Protein AF-K2RQG9-F1 (afdb_monomer)

Radius of gyration: 28.76 Å; Cα contacts (8 Å, |Δi|>4): 65; chains: 1; bounding box: 47×92×71 Å

Sequence (141 aa):
MPRSVNRKDTSKGQHRPTADSDSWKQQVLFIKFNHGYKHMWDRGRFGEVKINKSALFDPWSQTGRPNTPFDQSFYLILNVAVGGTNGFFEDGVANKPWVDASYNAPKEFFDARELWLPTWANGTARGMTVRSVKMWKQGRC

InterPro domains:
  IPR013320 Concanavalin A-like lectin/glucanase domain superfamily [SSF49899] (53-136)

Structure (mmCIF, N/CA/C/O backbone):
data_AF-K2RQG9-F1
#
_entry.id   AF-K2RQG9-F1
#
loop_
_atom_site.group_PDB
_atom_site.id
_atom_site.type_symbol
_atom_site.label_atom_id
_atom_site.label_alt_id
_atom_site.label_comp_id
_atom_site.label_asym_id
_atom_site.label_entity_id
_atom_site.label_seq_id
_atom_site.pdbx_PDB_ins_code
_atom_site.Cartn_x
_atom_site.Cartn_y
_atom_site.Cartn_z
_atom_site.occupancy
_atom_site.B_iso_or_equiv
_atom_site.auth_seq_id
_atom_site.auth_comp_id
_atom_site.auth_asym_id
_atom_site.auth_atom_id
_atom_site.pdbx_PDB_model_num
ATOM 1 N N . MET A 1 1 ? -28.210 68.769 -50.072 1.00 32.25 1 MET A N 1
ATOM 2 C CA . MET A 1 1 ? -28.966 68.201 -48.927 1.00 32.25 1 MET A CA 1
ATOM 3 C C . MET A 1 1 ? -30.100 67.339 -49.466 1.00 32.25 1 MET A C 1
ATOM 5 O O . MET A 1 1 ? -30.540 67.654 -50.565 1.00 32.25 1 MET A O 1
ATOM 9 N N . PRO A 1 2 ? -30.651 66.371 -48.707 1.00 40.84 2 PRO A N 1
ATOM 10 C CA . PRO A 1 2 ? -30.115 65.693 -47.514 1.00 40.84 2 PRO A CA 1
ATOM 11 C C . PRO A 1 2 ? -29.383 64.397 -47.983 1.00 40.84 2 PRO A C 1
ATOM 13 O O . PRO A 1 2 ? -28.838 64.445 -49.079 1.00 40.84 2 PRO A O 1
ATOM 16 N N . ARG A 1 3 ? -29.240 63.255 -47.282 1.00 30.92 3 ARG A N 1
ATOM 17 C CA . ARG A 1 3 ? -29.430 62.864 -45.864 1.00 30.92 3 ARG A CA 1
ATOM 18 C C . ARG A 1 3 ? -28.336 61.833 -45.474 1.00 30.92 3 ARG A C 1
ATOM 20 O O . ARG A 1 3 ? -27.607 61.343 -46.324 1.00 30.92 3 ARG A O 1
ATOM 27 N N . SER A 1 4 ? -28.234 61.528 -44.183 1.00 33.62 4 SER A N 1
ATOM 28 C CA . SER A 1 4 ? -27.322 60.556 -43.551 1.00 33.62 4 SER A CA 1
ATOM 29 C C . SER A 1 4 ? -27.604 59.077 -43.875 1.00 33.62 4 SER A C 1
ATOM 31 O O . SER A 1 4 ? -28.759 58.661 -43.815 1.00 33.62 4 SER A O 1
ATOM 33 N N . VAL A 1 5 ? -26.539 58.275 -44.028 1.00 38.50 5 VAL A N 1
ATOM 34 C CA . VAL A 1 5 ? -26.461 56.909 -43.469 1.00 38.50 5 VAL A CA 1
ATOM 35 C C . VAL A 1 5 ? -25.076 56.719 -42.850 1.00 38.50 5 VAL A C 1
ATOM 37 O O . VAL A 1 5 ? -24.094 56.547 -43.567 1.00 38.50 5 VAL A O 1
ATOM 40 N N . ASN A 1 6 ? -24.981 56.736 -41.518 1.00 31.81 6 ASN A N 1
ATOM 41 C CA . ASN A 1 6 ? -23.792 56.243 -40.824 1.00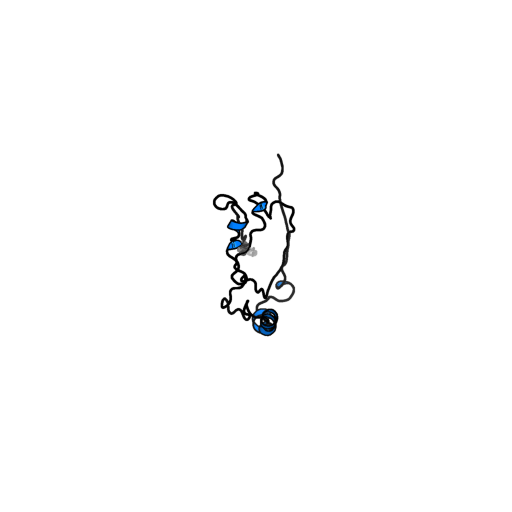 31.81 6 ASN A CA 1
ATOM 42 C C . ASN A 1 6 ? -24.121 55.818 -39.383 1.00 31.81 6 ASN A C 1
ATOM 44 O O . ASN A 1 6 ? -24.333 56.665 -38.519 1.00 31.81 6 ASN A O 1
ATOM 48 N N . ARG A 1 7 ? -24.163 54.503 -39.144 1.00 34.38 7 ARG A N 1
ATOM 49 C CA . ARG A 1 7 ? -23.877 53.828 -37.864 1.00 34.38 7 ARG A CA 1
ATOM 50 C C . ARG A 1 7 ? -23.806 52.325 -38.130 1.00 34.38 7 ARG A C 1
ATOM 52 O O . ARG A 1 7 ? -24.826 51.678 -38.341 1.00 34.38 7 ARG A O 1
ATOM 59 N N . LYS A 1 8 ? -22.591 51.775 -38.118 1.00 40.59 8 LYS A N 1
ATOM 60 C CA . LYS A 1 8 ? -22.407 50.368 -37.757 1.00 40.59 8 LYS A CA 1
ATOM 61 C C . LYS A 1 8 ? -22.647 50.294 -36.256 1.00 40.59 8 LYS A C 1
ATOM 63 O O . LYS A 1 8 ? -21.978 51.028 -35.533 1.00 40.59 8 LYS A O 1
ATOM 68 N N . ASP A 1 9 ? -23.548 49.432 -35.807 1.00 35.31 9 ASP A N 1
ATOM 69 C CA . ASP A 1 9 ? -23.530 49.011 -34.413 1.00 35.31 9 ASP A CA 1
ATOM 70 C C . ASP A 1 9 ? -23.755 47.507 -34.285 1.00 35.31 9 ASP A C 1
ATOM 72 O O . ASP A 1 9 ? -24.426 46.860 -35.091 1.00 35.31 9 ASP A O 1
ATOM 76 N N . THR A 1 10 ? -23.061 46.954 -33.310 1.00 44.59 10 THR A N 1
ATOM 77 C CA . THR A 1 10 ? -22.581 45.581 -33.264 1.00 44.59 10 THR A CA 1
ATOM 78 C C . THR A 1 10 ? -23.481 44.757 -32.355 1.00 44.59 10 THR A C 1
ATOM 80 O O . THR A 1 10 ? -23.505 44.983 -31.151 1.00 44.59 10 THR A O 1
ATOM 83 N N . SER A 1 11 ? -24.167 43.742 -32.883 1.00 36.56 11 SER A N 1
ATOM 84 C CA . SER A 1 11 ? -24.787 42.708 -32.042 1.00 36.56 11 SER A CA 1
ATOM 85 C C . SER A 1 11 ? -24.791 41.339 -32.731 1.00 36.56 11 SER A C 1
ATOM 87 O O . SER A 1 11 ? -25.781 40.875 -33.289 1.00 36.56 11 SER A O 1
ATOM 89 N N . LYS A 1 12 ? -23.644 40.650 -32.677 1.00 38.69 12 LYS A N 1
ATOM 90 C CA . LYS A 1 12 ? -23.554 39.220 -33.004 1.00 38.69 12 LYS A CA 1
ATOM 91 C C . LYS A 1 12 ? -23.215 38.409 -31.761 1.00 38.69 12 LYS A C 1
ATOM 93 O O . LYS A 1 12 ? -22.163 38.613 -31.174 1.00 38.69 12 LYS A O 1
ATOM 98 N N . GLY A 1 13 ? -24.074 37.432 -31.473 1.00 32.69 13 GLY A N 1
ATOM 99 C CA . GLY A 1 13 ? -23.721 36.202 -30.767 1.00 32.69 13 GLY A CA 1
ATOM 100 C C . GLY A 1 13 ? -23.392 36.339 -29.282 1.00 32.69 13 GLY A C 1
ATOM 101 O O . GLY A 1 13 ? -22.256 36.609 -28.906 1.00 32.69 13 GLY A O 1
ATOM 102 N N . GLN A 1 14 ? -24.350 35.965 -28.431 1.00 37.06 14 GLN A N 1
ATOM 103 C CA . GLN A 1 14 ? -24.015 35.412 -27.119 1.00 37.06 14 GLN A CA 1
ATOM 104 C C . GLN A 1 14 ? -23.206 34.122 -27.319 1.00 37.06 14 GLN A C 1
ATOM 106 O O . GLN A 1 14 ? -23.785 33.042 -27.441 1.00 37.06 14 GLN A O 1
ATOM 111 N N . HIS A 1 15 ? -21.875 34.207 -27.315 1.00 33.56 15 HIS A N 1
ATOM 112 C CA . HIS A 1 15 ? -21.066 33.021 -27.068 1.00 33.56 15 HIS A CA 1
ATOM 113 C C . HIS A 1 15 ? -21.037 32.789 -25.559 1.00 33.56 15 HIS A C 1
ATOM 115 O O . HIS A 1 15 ? -20.192 33.303 -24.830 1.00 33.56 15 HIS A O 1
ATOM 121 N N . ARG A 1 16 ? -22.028 32.034 -25.082 1.00 35.88 16 ARG A N 1
ATOM 122 C CA . ARG A 1 16 ? -21.990 31.430 -23.751 1.00 35.88 16 ARG A CA 1
ATOM 123 C C . ARG A 1 16 ? -20.719 30.562 -23.721 1.00 35.88 16 ARG A C 1
ATOM 125 O O . ARG A 1 16 ? -20.611 29.708 -24.608 1.00 35.88 16 ARG A O 1
ATOM 132 N N . PRO A 1 17 ? -19.759 30.767 -22.800 1.00 39.16 17 PRO A N 1
ATOM 133 C CA . PRO A 1 17 ? -18.704 29.784 -22.617 1.00 39.16 17 PRO A CA 1
ATOM 134 C C . PRO A 1 17 ? -19.389 28.479 -22.218 1.00 39.16 17 PRO A C 1
ATOM 136 O O . PRO A 1 17 ? -20.216 28.451 -21.299 1.00 39.16 17 PRO A O 1
ATOM 139 N N . THR A 1 18 ? -19.128 27.425 -22.983 1.00 43.53 18 THR A N 1
ATOM 140 C CA . THR A 1 18 ? -19.568 26.080 -22.633 1.00 43.53 18 THR A CA 1
ATOM 141 C C . THR A 1 18 ? -18.964 25.714 -21.288 1.00 43.53 18 THR A C 1
ATOM 143 O O . THR A 1 18 ? -17.826 26.071 -20.996 1.00 43.53 18 THR A O 1
ATOM 146 N N . ALA A 1 19 ? -19.740 25.032 -20.447 1.00 43.50 19 ALA A N 1
ATOM 147 C CA . ALA A 1 19 ? -19.185 24.426 -19.250 1.00 43.50 19 ALA A CA 1
ATOM 148 C C . ALA A 1 19 ? -18.257 23.294 -19.704 1.00 43.50 19 ALA A C 1
ATOM 150 O O . ALA A 1 19 ? -18.733 22.208 -20.043 1.00 43.50 19 ALA A O 1
ATOM 151 N N . ASP A 1 20 ? -16.959 23.585 -19.771 1.00 46.44 20 ASP A N 1
ATOM 152 C CA . ASP A 1 20 ? -15.950 22.582 -20.075 1.00 46.44 20 ASP A CA 1
ATOM 153 C C . ASP A 1 20 ? -16.015 21.468 -19.024 1.00 46.44 20 ASP A C 1
ATOM 155 O O . ASP A 1 20 ? -16.348 21.676 -17.853 1.00 46.44 20 ASP A O 1
ATOM 159 N N . SER A 1 21 ? -15.823 20.243 -19.500 1.00 48.62 21 SER A N 1
ATOM 160 C CA . SER A 1 21 ? -16.366 19.029 -18.897 1.00 48.62 21 SER A CA 1
ATOM 161 C C . SER A 1 21 ? -15.536 18.490 -17.729 1.00 48.62 21 SER A C 1
ATOM 163 O O . SER A 1 21 ? -15.082 17.342 -17.747 1.00 48.62 21 SER A O 1
ATOM 165 N N . ASP A 1 22 ? -15.437 19.275 -16.654 1.00 45.28 22 ASP A N 1
ATOM 166 C CA . ASP A 1 22 ? -14.865 18.866 -15.365 1.00 45.28 22 ASP A CA 1
ATOM 167 C C . ASP A 1 22 ? -15.791 17.884 -14.624 1.00 45.28 22 ASP A C 1
ATOM 169 O O . ASP A 1 22 ? -16.348 18.133 -13.550 1.00 45.28 22 A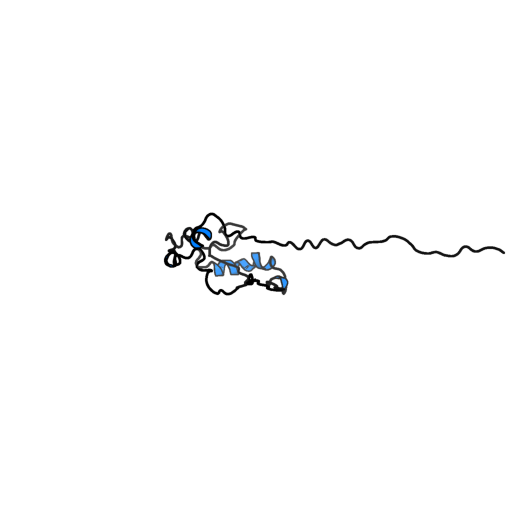SP A O 1
ATOM 173 N N . SER A 1 23 ? -15.925 16.693 -15.210 1.00 55.53 23 SER A N 1
ATOM 174 C CA . SER A 1 23 ? -16.455 15.500 -14.558 1.00 55.53 23 SER A CA 1
ATOM 175 C C . SER A 1 23 ? -15.461 15.019 -13.499 1.00 55.53 23 SER A C 1
ATOM 177 O O . SER A 1 23 ? -14.710 14.062 -13.682 1.00 55.53 23 SER A O 1
ATOM 179 N N . TRP A 1 24 ? -15.449 15.707 -12.359 1.00 59.25 24 TRP A N 1
ATOM 180 C CA . TRP A 1 24 ? -14.756 15.266 -11.157 1.00 59.25 24 TRP A CA 1
ATOM 181 C C . TRP A 1 24 ? -15.281 13.871 -10.775 1.00 59.25 24 TRP A C 1
ATOM 183 O O . TRP A 1 24 ? -16.376 13.709 -10.238 1.00 59.25 24 TRP A O 1
ATOM 193 N N . LYS A 1 25 ? -14.523 12.826 -11.131 1.00 47.56 25 LYS A N 1
ATOM 194 C CA . LYS A 1 25 ? -14.932 11.427 -10.948 1.00 47.56 25 LYS A CA 1
ATOM 195 C C . LYS A 1 25 ? -14.930 11.078 -9.463 1.00 47.56 25 LYS A C 1
ATOM 197 O O . LYS A 1 25 ? -13.945 10.576 -8.927 1.00 47.56 25 LYS A O 1
ATOM 202 N N . GLN A 1 26 ? -16.046 11.353 -8.800 1.00 60.59 26 GLN A N 1
ATOM 203 C CA . GLN A 1 26 ? -16.243 11.066 -7.390 1.00 60.59 26 GLN A CA 1
ATOM 204 C C . GLN A 1 26 ? -16.437 9.557 -7.187 1.00 60.59 26 GLN A C 1
ATOM 206 O O . GLN A 1 26 ? -17.553 9.042 -7.191 1.00 60.59 26 GLN A O 1
ATOM 211 N N . GLN A 1 27 ? -15.334 8.827 -7.018 1.00 65.56 27 GLN A N 1
ATOM 212 C CA . GLN A 1 27 ? -15.371 7.416 -6.641 1.00 65.56 27 GLN A CA 1
ATOM 213 C C . GLN A 1 27 ? -15.799 7.293 -5.171 1.00 65.56 27 GLN A C 1
ATOM 215 O O . GLN A 1 27 ? -14.983 7.381 -4.255 1.00 65.56 27 GLN A O 1
ATOM 220 N N . VAL A 1 28 ? -17.102 7.125 -4.940 1.00 72.69 28 VAL A N 1
ATOM 221 C CA . VAL A 1 28 ? -17.665 6.904 -3.602 1.00 72.69 28 VAL A CA 1
ATOM 222 C C . VAL A 1 28 ? -17.636 5.412 -3.279 1.00 72.69 28 VAL A C 1
ATOM 224 O O . VAL A 1 28 ? -18.452 4.640 -3.780 1.00 72.69 28 VAL A O 1
ATOM 227 N N . LEU A 1 29 ? -16.723 5.002 -2.398 1.00 75.12 29 LEU A N 1
ATOM 228 C CA . LEU A 1 29 ? -16.718 3.653 -1.837 1.00 75.12 29 LEU A CA 1
ATOM 229 C C . LEU A 1 29 ? -17.730 3.565 -0.683 1.00 75.12 29 LEU A C 1
ATOM 231 O O . LEU A 1 29 ? -17.471 4.051 0.417 1.00 75.12 29 LEU A O 1
ATOM 235 N N . PHE A 1 30 ? -18.881 2.930 -0.918 1.00 75.56 30 PHE A N 1
ATOM 236 C CA . PHE A 1 30 ? -19.889 2.712 0.123 1.00 75.56 30 PHE A CA 1
ATOM 237 C C . PHE A 1 30 ? -19.781 1.313 0.742 1.00 75.56 30 PHE A C 1
ATOM 239 O O . PHE A 1 30 ? -20.232 0.318 0.174 1.00 75.56 30 PHE A O 1
ATOM 246 N N . ILE A 1 31 ? -19.205 1.239 1.942 1.00 72.50 31 ILE A N 1
ATOM 247 C CA . ILE A 1 31 ? -19.019 -0.013 2.680 1.00 72.50 31 ILE A CA 1
ATOM 248 C C . ILE A 1 31 ? -20.240 -0.278 3.576 1.00 72.50 31 ILE A C 1
ATOM 250 O O . ILE A 1 31 ? -20.341 0.246 4.684 1.00 72.50 31 ILE A O 1
ATOM 254 N N . LYS A 1 32 ? -21.165 -1.138 3.127 1.00 69.00 32 LYS A N 1
ATOM 255 C CA . LYS A 1 32 ? -22.249 -1.668 3.978 1.00 69.00 32 LYS A CA 1
ATOM 256 C C . LYS A 1 32 ? -21.682 -2.663 4.991 1.00 69.00 32 LYS A C 1
ATOM 258 O O . LYS A 1 32 ? -21.044 -3.633 4.597 1.00 69.00 32 LYS A O 1
ATOM 263 N N . PHE A 1 33 ? -21.944 -2.452 6.280 1.00 68.25 33 PHE A N 1
ATOM 264 C CA . PHE A 1 33 ? -21.500 -3.339 7.370 1.00 68.25 33 PHE A CA 1
ATOM 265 C C . PHE A 1 33 ? -22.502 -4.453 7.722 1.00 68.25 33 PHE A C 1
ATOM 267 O O . PHE A 1 33 ? -22.267 -5.193 8.670 1.00 68.25 33 PHE A O 1
ATOM 274 N N . ASN A 1 34 ? -23.618 -4.575 6.994 1.00 59.75 34 ASN A N 1
ATOM 275 C CA . ASN A 1 34 ? -24.724 -5.445 7.390 1.00 59.75 34 ASN A CA 1
ATOM 276 C C . ASN A 1 34 ? -24.820 -6.731 6.549 1.00 59.75 34 ASN A C 1
ATOM 278 O O . ASN A 1 34 ? -24.675 -6.678 5.330 1.00 59.75 34 ASN A O 1
ATOM 282 N N . HIS A 1 35 ? -25.154 -7.831 7.234 1.00 60.19 35 HIS A N 1
ATOM 283 C CA . HIS A 1 35 ? -25.476 -9.177 6.734 1.00 60.19 35 HIS A CA 1
ATOM 284 C C . HIS A 1 35 ? -24.339 -9.977 6.059 1.00 60.19 35 HIS A C 1
ATOM 286 O O . HIS A 1 35 ? -24.063 -9.824 4.873 1.00 60.19 35 HIS A O 1
ATOM 292 N N . GLY A 1 36 ? -23.746 -10.921 6.804 1.00 65.00 36 GLY A N 1
ATOM 293 C CA . GLY A 1 36 ? -22.971 -12.039 6.238 1.00 65.00 36 GLY A CA 1
ATOM 294 C C . GLY A 1 36 ? -21.872 -12.580 7.155 1.00 65.00 36 GLY A C 1
ATOM 295 O O . GLY A 1 36 ? -21.793 -13.783 7.382 1.00 65.00 36 GLY A O 1
ATOM 296 N N . TYR A 1 37 ? -21.059 -11.688 7.720 1.00 72.94 37 TYR A N 1
ATOM 297 C CA . TYR A 1 37 ? -19.846 -12.040 8.466 1.00 72.94 37 TYR A CA 1
ATOM 298 C C . TYR A 1 37 ? -20.025 -11.808 9.968 1.00 72.94 37 TYR A C 1
ATOM 300 O O . TYR A 1 37 ? -20.599 -10.793 10.368 1.00 72.94 37 TYR A O 1
ATOM 308 N N . LYS A 1 38 ? -19.534 -12.734 10.801 1.00 76.44 38 LYS A N 1
ATOM 309 C CA . LYS A 1 38 ? -19.606 -12.617 12.269 1.00 76.44 38 LYS A CA 1
ATOM 310 C C . LYS A 1 38 ? -18.488 -11.740 12.836 1.00 76.44 38 LYS A C 1
ATOM 312 O O . LYS A 1 38 ? -18.663 -11.148 13.900 1.00 76.44 38 LYS A O 1
ATOM 317 N N . HIS A 1 39 ? -17.357 -11.671 12.135 1.00 82.25 39 HIS A N 1
ATOM 318 C CA . HIS A 1 39 ? -16.142 -10.977 12.557 1.00 82.25 39 HIS A CA 1
ATOM 319 C C . HIS A 1 39 ? -15.525 -10.215 11.371 1.00 82.25 39 HIS A C 1
ATOM 321 O O . HIS A 1 39 ? -15.713 -10.596 10.211 1.00 82.25 39 HIS A O 1
ATOM 327 N N . MET A 1 40 ? -14.722 -9.177 11.634 1.00 84.88 40 MET A N 1
ATOM 328 C CA . MET A 1 40 ? -13.911 -8.549 10.577 1.00 84.88 40 MET A CA 1
ATOM 329 C C . MET A 1 40 ? -12.838 -9.496 10.010 1.00 84.88 40 MET A C 1
ATOM 331 O O . MET A 1 40 ? -12.427 -9.296 8.867 1.00 84.88 40 MET A O 1
ATOM 335 N N . TRP A 1 41 ? -12.441 -10.541 10.754 1.00 83.94 41 TRP A N 1
ATOM 336 C CA . TRP A 1 41 ? -11.546 -11.599 10.269 1.00 83.94 41 TRP A CA 1
ATOM 337 C C . TRP A 1 41 ? -12.092 -12.279 9.001 1.00 83.94 41 TRP A C 1
ATOM 339 O O . TRP A 1 41 ? -11.469 -12.221 7.938 1.00 83.94 41 TRP A O 1
ATOM 349 N N . ASP A 1 42 ? -13.302 -12.843 9.094 1.00 84.25 42 ASP A N 1
ATOM 350 C CA . ASP A 1 42 ? -13.979 -13.518 7.978 1.00 84.25 42 ASP A CA 1
ATOM 351 C C . ASP A 1 42 ? -14.201 -12.556 6.807 1.00 84.25 42 ASP A C 1
ATOM 353 O O . ASP A 1 42 ? -13.976 -12.891 5.645 1.00 84.25 42 ASP A O 1
ATOM 357 N N . ARG A 1 43 ? -14.619 -11.324 7.125 1.00 83.56 43 ARG A N 1
ATOM 358 C CA . ARG A 1 43 ? -14.947 -10.296 6.136 1.00 83.56 43 ARG A CA 1
ATOM 359 C C . ARG A 1 43 ? -13.739 -9.878 5.301 1.00 83.56 43 ARG A C 1
ATOM 361 O O . ARG A 1 43 ? -13.882 -9.643 4.104 1.00 83.56 43 ARG A O 1
ATOM 368 N N . GLY A 1 44 ? -12.574 -9.749 5.933 1.00 81.19 44 GLY A N 1
ATOM 369 C CA . GLY A 1 44 ? -11.315 -9.461 5.250 1.00 81.19 44 GLY A CA 1
ATOM 370 C C . GLY A 1 44 ? -10.696 -10.680 4.565 1.00 81.19 44 GLY A C 1
ATOM 371 O O . GLY A 1 44 ? -9.661 -10.532 3.923 1.00 81.19 44 GLY A O 1
ATOM 372 N N . ARG A 1 45 ? -11.307 -11.870 4.699 1.00 81.69 45 ARG A N 1
ATOM 373 C CA . ARG A 1 45 ? -10.806 -13.157 4.184 1.00 81.69 45 ARG A CA 1
ATOM 374 C C . ARG A 1 45 ? -9.375 -13.461 4.651 1.00 81.69 45 ARG A C 1
ATOM 376 O O . ARG A 1 45 ? 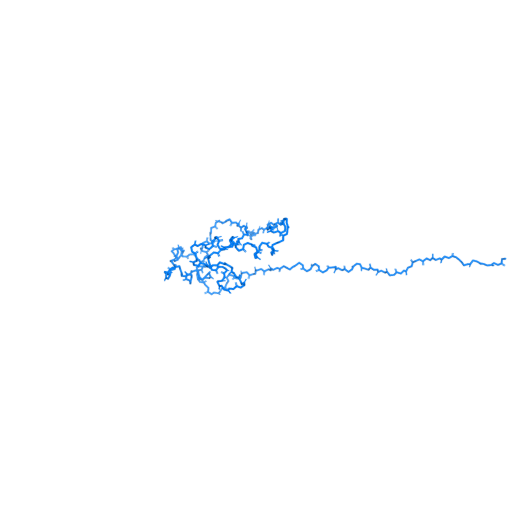-8.634 -14.172 3.978 1.00 81.69 45 ARG A O 1
ATOM 383 N N . PHE A 1 46 ? -8.977 -12.945 5.820 1.00 79.50 46 PHE A N 1
ATOM 384 C CA . PHE A 1 46 ? -7.589 -13.015 6.293 1.00 79.50 46 PHE A CA 1
ATOM 385 C C . PHE A 1 46 ? -7.104 -14.463 6.478 1.00 79.50 46 PHE A C 1
ATOM 387 O O . PHE A 1 46 ? -5.954 -14.762 6.175 1.00 79.50 46 PHE A O 1
ATOM 394 N N . GLY A 1 47 ? -7.992 -15.3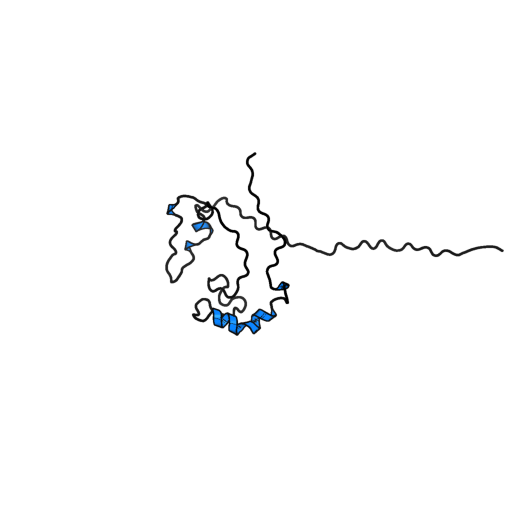85 6.869 1.00 75.69 47 GLY A N 1
ATOM 395 C CA . GLY A 1 47 ? -7.684 -16.818 6.967 1.00 75.69 47 GLY A CA 1
ATOM 396 C C . GLY A 1 47 ? -7.421 -17.535 5.632 1.00 75.69 47 GLY A C 1
ATOM 397 O O . GLY A 1 47 ? -6.935 -18.665 5.642 1.00 75.69 47 GLY A O 1
ATOM 398 N N . GLU A 1 48 ? -7.713 -16.914 4.484 1.00 73.31 48 GLU A N 1
ATOM 399 C CA . GLU A 1 48 ? -7.417 -17.485 3.161 1.00 73.31 48 GLU A CA 1
ATOM 400 C C . GLU A 1 48 ? -5.978 -17.212 2.701 1.00 73.31 48 GLU A C 1
ATOM 402 O O . GLU A 1 48 ? -5.454 -17.935 1.850 1.00 73.31 48 GLU A O 1
ATOM 407 N N . VAL A 1 49 ? -5.313 -16.208 3.284 1.00 67.38 49 VAL A N 1
ATOM 408 C CA . VAL A 1 49 ? -3.915 -15.884 2.987 1.00 67.38 49 VAL A CA 1
ATOM 409 C C . VAL A 1 49 ? -3.015 -16.949 3.617 1.00 67.38 49 VAL A C 1
ATOM 411 O O . VAL A 1 49 ? -2.831 -17.001 4.831 1.00 67.38 49 VAL A O 1
ATOM 414 N N . LYS A 1 50 ? -2.441 -17.820 2.783 1.00 60.84 50 LYS A N 1
ATOM 415 C CA . LYS A 1 50 ? -1.550 -18.909 3.212 1.00 60.84 50 LYS A CA 1
ATOM 416 C C . LYS A 1 50 ? -0.089 -18.507 3.062 1.00 60.84 50 LYS A C 1
ATOM 418 O O . LYS A 1 50 ? 0.474 -18.617 1.974 1.00 60.84 50 LYS A O 1
ATOM 423 N N . ILE A 1 51 ? 0.554 -18.117 4.159 1.00 62.56 51 ILE A N 1
ATOM 424 C CA . ILE A 1 51 ? 2.008 -17.910 4.181 1.00 62.56 51 ILE A CA 1
ATOM 425 C C . ILE A 1 51 ? 2.681 -19.273 4.380 1.00 62.56 51 ILE A C 1
ATOM 427 O O . ILE A 1 51 ? 2.384 -19.984 5.338 1.00 62.56 51 ILE A O 1
ATOM 431 N N . ASN A 1 52 ? 3.577 -19.662 3.467 1.00 57.50 52 ASN A N 1
ATOM 432 C CA . ASN A 1 52 ? 4.353 -20.911 3.538 1.00 57.50 52 ASN A CA 1
ATOM 433 C C . ASN A 1 52 ? 3.509 -22.185 3.775 1.00 57.50 52 ASN A C 1
ATOM 435 O O . ASN A 1 52 ? 3.943 -23.107 4.459 1.00 57.50 52 ASN A O 1
ATOM 439 N N . LYS A 1 53 ? 2.306 -22.244 3.179 1.00 56.34 53 LYS A N 1
ATOM 440 C CA . LYS A 1 53 ? 1.299 -23.323 3.320 1.00 56.34 53 LYS A CA 1
ATOM 441 C C . LYS A 1 53 ? 0.646 -23.455 4.708 1.00 56.34 53 LYS A C 1
ATOM 443 O O . LYS A 1 53 ? -0.250 -24.285 4.853 1.00 56.34 53 LYS A O 1
ATOM 448 N N . SER A 1 54 ? 1.007 -22.623 5.682 1.00 59.62 54 SER A N 1
ATOM 449 C CA . SER A 1 54 ? 0.324 -22.545 6.976 1.00 59.62 54 SER A CA 1
ATOM 450 C C . SER A 1 54 ? -0.906 -21.641 6.892 1.00 59.62 54 SER A C 1
ATOM 452 O O . SER A 1 54 ? -0.885 -20.606 6.224 1.00 59.62 54 SER A O 1
ATOM 454 N N . ALA A 1 55 ? -1.984 -22.022 7.579 1.00 64.94 55 ALA A N 1
ATOM 455 C CA . ALA A 1 55 ? -3.125 -21.137 7.791 1.00 64.94 55 ALA A CA 1
ATOM 456 C C . ALA A 1 55 ? -2.747 -20.037 8.794 1.00 64.94 55 ALA A C 1
ATOM 458 O O . ALA A 1 55 ? -2.075 -20.315 9.790 1.00 64.94 55 ALA A O 1
ATOM 459 N N . LEU A 1 56 ? -3.186 -18.801 8.550 1.00 71.62 56 LEU A N 1
ATOM 460 C CA . LEU A 1 56 ? -3.041 -17.732 9.534 1.00 71.62 56 LEU A CA 1
ATOM 461 C C . LEU A 1 56 ? -3.987 -17.979 10.717 1.00 71.62 56 LEU A C 1
ATOM 463 O O . LEU A 1 56 ? -5.179 -18.226 10.538 1.00 71.62 56 LEU A O 1
ATOM 467 N N . PHE A 1 57 ? -3.436 -17.903 11.927 1.00 79.81 57 PHE A N 1
ATOM 468 C CA . PHE A 1 57 ? -4.202 -17.901 13.171 1.00 79.81 57 PHE A CA 1
ATOM 469 C C . PHE A 1 57 ? -4.930 -16.559 13.332 1.00 79.81 57 PHE A C 1
ATOM 471 O O . PHE A 1 57 ? -4.323 -15.522 13.077 1.00 79.81 57 PHE A O 1
ATOM 478 N N . ASP A 1 58 ? -6.192 -16.576 13.776 1.00 82.94 58 ASP A N 1
ATOM 479 C CA . ASP A 1 58 ? -6.977 -15.366 14.067 1.00 82.94 58 ASP A CA 1
ATOM 480 C C . ASP A 1 58 ? -6.681 -14.849 15.492 1.00 82.94 58 ASP A C 1
ATOM 482 O O . ASP A 1 58 ? -7.188 -15.424 16.465 1.00 82.94 58 ASP A O 1
ATOM 486 N N . PRO A 1 59 ? -5.918 -13.746 15.651 1.00 84.94 59 PRO A N 1
ATOM 487 C CA . PRO A 1 59 ? -5.576 -13.193 16.960 1.00 84.94 59 PRO A CA 1
ATOM 488 C C . PRO A 1 59 ? -6.731 -12.407 17.611 1.00 84.94 59 PRO A C 1
ATOM 490 O O . PRO A 1 59 ? -6.593 -11.940 18.742 1.00 84.94 59 PRO A O 1
ATOM 493 N N . TRP A 1 60 ? -7.852 -12.209 16.911 1.00 85.44 60 TRP A N 1
ATOM 494 C CA . TRP A 1 60 ? -8.975 -11.370 17.339 1.00 85.44 60 TRP A CA 1
ATOM 495 C C . TRP A 1 60 ? -10.195 -12.176 17.787 1.00 85.44 60 TRP A C 1
ATOM 497 O O . TRP A 1 60 ? -10.976 -11.665 18.597 1.00 85.44 60 TRP A O 1
ATOM 507 N N . SER A 1 61 ? -10.317 -13.433 17.347 1.00 81.56 61 SER A N 1
ATOM 508 C CA . SER A 1 61 ? -11.329 -14.415 17.778 1.00 81.56 61 SER A CA 1
ATOM 509 C C . SER A 1 61 ? -11.608 -14.392 19.292 1.00 81.56 61 SER A C 1
ATOM 511 O O . SER A 1 61 ? -12.762 -14.345 19.722 1.00 81.56 61 SER A O 1
ATOM 513 N N . GLN A 1 62 ? -10.551 -14.321 20.108 1.00 84.19 62 GLN A N 1
ATOM 514 C CA . GLN A 1 62 ? -10.605 -14.297 21.575 1.00 84.19 62 GLN A CA 1
ATOM 515 C C . GLN A 1 62 ? -11.299 -13.069 22.196 1.00 84.19 62 GLN A C 1
ATOM 517 O O . GLN A 1 62 ? -11.642 -13.096 23.375 1.00 84.19 62 GLN A O 1
ATOM 522 N N . THR A 1 63 ? -11.504 -11.979 21.448 1.00 84.25 63 THR A N 1
ATOM 523 C CA . THR A 1 63 ? -12.141 -10.758 21.983 1.00 84.25 63 THR A CA 1
ATOM 524 C C . THR A 1 63 ? -13.665 -10.844 22.043 1.00 84.25 63 THR A C 1
ATOM 526 O O . THR A 1 63 ? -14.292 -10.062 22.758 1.00 84.25 63 THR A O 1
ATOM 529 N N . GLY A 1 64 ? -14.275 -11.748 21.265 1.00 81.81 64 GLY A N 1
ATOM 530 C CA . GLY A 1 64 ? -15.730 -11.869 21.124 1.00 81.81 64 GLY A CA 1
ATOM 531 C C . GLY A 1 64 ? -16.427 -10.668 20.463 1.00 81.81 64 GLY A C 1
ATOM 532 O O . GLY A 1 64 ? -17.657 -10.634 20.413 1.00 81.81 64 GLY A O 1
ATOM 533 N N . ARG A 1 65 ? -15.685 -9.671 19.959 1.00 85.00 65 ARG A N 1
ATOM 534 C CA . ARG A 1 65 ? -16.235 -8.427 19.397 1.00 85.00 65 ARG A CA 1
ATOM 535 C C . ARG A 1 65 ? -16.232 -8.466 17.862 1.00 85.00 65 ARG A C 1
ATOM 537 O O . ARG A 1 65 ? -15.158 -8.526 17.269 1.00 85.00 65 ARG A O 1
ATOM 544 N N . PRO A 1 66 ? -17.391 -8.329 17.185 1.00 83.06 66 PRO A N 1
ATOM 545 C CA . PRO A 1 66 ? -17.468 -8.397 15.720 1.00 83.06 66 PRO A CA 1
ATOM 546 C C . PRO A 1 66 ? -16.574 -7.406 14.959 1.00 83.06 66 PRO A C 1
ATOM 548 O O . PRO A 1 66 ? -16.147 -7.706 13.846 1.00 83.06 66 PRO A O 1
ATOM 551 N N . ASN A 1 67 ? -16.296 -6.236 15.547 1.00 84.62 67 ASN A N 1
ATOM 552 C CA . ASN A 1 67 ? -15.564 -5.142 14.899 1.00 84.62 67 ASN A CA 1
ATOM 553 C C . ASN A 1 67 ? -14.046 -5.140 15.152 1.00 84.62 67 ASN A C 1
ATOM 555 O O . ASN A 1 67 ? -13.355 -4.328 14.537 1.00 84.62 67 ASN A O 1
ATOM 559 N N . THR A 1 68 ? -13.507 -6.002 16.020 1.00 87.94 68 THR A N 1
ATOM 560 C CA . THR A 1 68 ? -12.056 -6.062 16.272 1.00 87.94 68 THR A CA 1
ATOM 561 C C . THR A 1 68 ? -11.307 -6.442 14.987 1.00 87.94 68 THR A C 1
ATOM 563 O O . THR A 1 68 ? -11.773 -7.329 14.270 1.00 87.94 68 THR A O 1
ATOM 566 N N . PRO A 1 69 ? -10.188 -5.767 14.640 1.00 84.69 69 PRO A N 1
ATOM 567 C CA . PRO A 1 69 ? -9.390 -4.832 15.453 1.00 84.69 69 PRO A CA 1
ATOM 568 C C . PRO A 1 69 ? -9.761 -3.341 15.335 1.00 84.69 69 PRO A C 1
ATOM 570 O O . PRO A 1 69 ? -9.039 -2.495 15.862 1.00 84.69 69 PRO A O 1
ATOM 573 N N . PHE A 1 70 ? -10.851 -2.997 14.644 1.00 86.25 70 PHE A N 1
ATOM 574 C CA . PHE A 1 70 ? -11.281 -1.615 14.381 1.00 86.25 70 PHE A CA 1
ATOM 575 C C . PHE A 1 70 ? -12.186 -1.025 15.483 1.00 86.25 70 PHE A C 1
ATOM 577 O O . PHE A 1 70 ? -12.849 -0.011 15.269 1.00 86.25 70 PHE A O 1
ATOM 584 N N . ASP A 1 71 ? -12.231 -1.644 16.665 1.00 85.31 71 ASP A N 1
ATOM 585 C CA . ASP A 1 71 ? -12.981 -1.186 17.843 1.00 85.31 71 ASP A CA 1
ATOM 586 C C . ASP A 1 71 ? -12.152 -0.314 18.813 1.00 85.31 71 ASP A C 1
ATOM 588 O O . ASP A 1 71 ? -12.604 0.007 19.912 1.00 85.31 71 ASP A O 1
ATOM 592 N N . GLN A 1 72 ? -10.959 0.109 18.388 1.00 88.19 72 GLN A N 1
ATOM 593 C CA . GLN A 1 72 ? -10.030 0.978 19.121 1.00 88.19 72 GLN A CA 1
ATOM 594 C C . GLN A 1 72 ? -9.629 2.208 18.289 1.00 88.19 72 GLN A C 1
ATOM 596 O O . GLN A 1 72 ? -9.879 2.270 17.086 1.00 88.19 72 GLN A O 1
ATOM 601 N N . SER A 1 73 ? -8.980 3.191 18.920 1.00 89.50 73 SER A N 1
ATOM 602 C CA . SER A 1 73 ? -8.396 4.340 18.214 1.00 89.50 73 SER A CA 1
ATOM 603 C C . SER A 1 73 ? -7.324 3.888 17.218 1.00 89.50 73 SER A C 1
ATOM 605 O O . SER A 1 73 ? -6.431 3.124 17.575 1.00 89.50 73 SER A O 1
ATOM 607 N N . PHE A 1 74 ? -7.381 4.398 15.988 1.00 88.69 74 PHE A N 1
ATOM 608 C CA . PHE A 1 74 ? -6.438 4.077 14.914 1.00 88.69 74 PHE A CA 1
ATOM 609 C C . PHE A 1 74 ? -5.931 5.344 14.216 1.00 88.69 74 PHE A C 1
ATOM 611 O O . PHE A 1 74 ? -6.542 6.411 14.302 1.00 88.69 74 PHE A O 1
ATOM 618 N N . TYR A 1 75 ? -4.817 5.213 13.497 1.00 90.69 75 TYR A N 1
ATOM 619 C CA . TYR A 1 75 ? -4.244 6.278 12.677 1.00 90.69 75 TYR A CA 1
ATOM 620 C C . TYR A 1 75 ? -4.694 6.143 11.220 1.00 90.69 75 TYR A C 1
ATOM 622 O O . TYR A 1 75 ? -4.746 5.038 10.681 1.00 90.69 75 TYR A O 1
ATOM 630 N N . LEU A 1 76 ? -4.970 7.270 10.562 1.00 89.69 76 LEU A N 1
ATOM 631 C CA . LEU A 1 76 ? -5.098 7.315 9.108 1.00 89.69 76 LEU A CA 1
ATOM 632 C C . LEU A 1 76 ? -3.699 7.436 8.496 1.00 89.69 76 LEU A C 1
ATOM 634 O O . LEU A 1 76 ? -3.029 8.450 8.686 1.00 89.69 76 LEU A O 1
ATOM 638 N N . ILE A 1 77 ? -3.282 6.420 7.744 1.00 92.19 77 ILE A N 1
ATOM 639 C CA . ILE A 1 77 ? -2.048 6.436 6.954 1.00 92.19 77 ILE A CA 1
ATOM 640 C C . ILE A 1 77 ? -2.427 6.673 5.490 1.00 92.19 77 ILE A C 1
ATOM 642 O O . ILE A 1 77 ? -3.320 6.012 4.963 1.00 92.19 77 ILE A O 1
ATOM 646 N N . LEU A 1 78 ? -1.744 7.618 4.842 1.00 92.62 78 LEU A N 1
ATOM 647 C CA . LEU A 1 78 ? -1.828 7.873 3.405 1.00 92.62 78 LEU A CA 1
ATOM 648 C C . LEU A 1 78 ? -0.419 7.739 2.824 1.00 92.62 78 LEU A C 1
ATOM 650 O O . LEU A 1 78 ? 0.487 8.461 3.239 1.00 92.62 78 LEU A O 1
ATOM 654 N N . ASN A 1 79 ? -0.221 6.811 1.892 1.00 91.75 79 ASN A N 1
ATOM 655 C CA . ASN A 1 79 ? 1.077 6.535 1.284 1.00 91.75 79 ASN A CA 1
ATOM 656 C C . ASN A 1 79 ? 0.942 6.127 -0.190 1.00 91.75 79 ASN A C 1
ATOM 658 O O . ASN A 1 79 ? -0.116 5.696 -0.642 1.00 91.75 79 ASN A O 1
ATOM 662 N N . VAL A 1 80 ? 2.047 6.234 -0.928 1.00 89.38 80 VAL A N 1
ATOM 663 C CA . VAL A 1 80 ? 2.222 5.607 -2.244 1.00 89.38 80 VAL A CA 1
ATOM 664 C C . VAL A 1 80 ? 3.167 4.426 -2.049 1.00 89.38 80 VAL A C 1
ATOM 666 O O . VAL A 1 80 ? 4.239 4.598 -1.473 1.00 89.38 80 VAL A O 1
ATOM 669 N N . ALA A 1 81 ? 2.767 3.236 -2.495 1.00 89.00 81 ALA A N 1
ATOM 670 C CA . ALA A 1 81 ? 3.562 2.013 -2.405 1.00 89.00 81 ALA A CA 1
ATOM 671 C C . ALA A 1 81 ? 3.793 1.422 -3.801 1.00 89.00 81 ALA A C 1
ATOM 673 O O . ALA A 1 81 ? 2.906 1.465 -4.653 1.00 89.00 81 ALA A O 1
ATOM 674 N N . VAL A 1 82 ? 4.989 0.879 -4.023 1.00 88.88 82 VAL A N 1
ATOM 675 C CA . VAL A 1 82 ? 5.459 0.292 -5.289 1.00 88.88 82 VAL A CA 1
ATOM 676 C C . VAL A 1 82 ? 6.361 -0.907 -4.977 1.00 88.88 82 VAL A C 1
ATOM 678 O O . VAL A 1 82 ? 6.872 -0.995 -3.861 1.00 88.88 82 VAL A O 1
ATOM 681 N N . GLY A 1 83 ? 6.562 -1.824 -5.930 1.00 87.38 83 GLY A N 1
ATOM 682 C CA . GLY A 1 83 ? 7.496 -2.950 -5.757 1.00 87.38 83 GLY A CA 1
ATOM 683 C C . GLY A 1 83 ? 7.111 -3.950 -4.654 1.00 87.38 83 GLY A C 1
ATOM 684 O O . GLY A 1 83 ? 7.986 -4.575 -4.063 1.00 87.38 83 GLY A O 1
ATOM 685 N N . GLY A 1 84 ? 5.820 -4.059 -4.318 1.00 88.25 84 GLY A N 1
ATOM 686 C CA . GLY A 1 84 ? 5.343 -4.950 -3.256 1.00 88.25 84 GLY A CA 1
ATOM 687 C C . GLY A 1 84 ? 5.436 -6.432 -3.632 1.00 88.25 84 GLY A C 1
ATOM 688 O O . GLY A 1 84 ? 5.235 -6.777 -4.796 1.00 88.25 84 GLY A O 1
ATOM 689 N N . THR A 1 85 ? 5.700 -7.285 -2.635 1.00 88.38 85 THR A N 1
ATOM 690 C CA . THR A 1 85 ? 5.806 -8.755 -2.770 1.00 88.38 85 THR A CA 1
ATOM 691 C C . THR A 1 85 ? 4.732 -9.539 -2.003 1.00 88.38 85 THR A C 1
ATOM 693 O O . THR A 1 85 ? 4.888 -10.712 -1.674 1.00 88.38 85 THR A O 1
ATOM 696 N N . ASN A 1 86 ? 3.643 -8.865 -1.633 1.00 82.56 86 ASN A N 1
ATOM 697 C CA . ASN A 1 86 ? 2.590 -9.383 -0.758 1.00 82.56 86 ASN A CA 1
ATOM 698 C C . ASN A 1 86 ? 1.350 -9.891 -1.520 1.00 82.56 86 ASN A C 1
ATOM 700 O O . ASN A 1 86 ? 0.258 -9.891 -0.952 1.00 82.56 86 ASN A O 1
ATOM 704 N N . GLY A 1 87 ? 1.475 -10.241 -2.803 1.00 81.25 87 GLY A N 1
ATOM 705 C CA . GLY A 1 87 ? 0.355 -10.640 -3.659 1.00 81.25 87 GLY A CA 1
ATOM 706 C C . GLY A 1 87 ? -0.584 -9.503 -4.081 1.00 81.25 87 GLY A C 1
ATOM 707 O O . GLY A 1 87 ? -1.556 -9.763 -4.780 1.00 81.25 87 GLY A O 1
ATOM 708 N N . PHE A 1 88 ? -0.326 -8.244 -3.695 1.00 83.69 88 PHE A N 1
ATOM 709 C CA . PHE A 1 88 ? -1.134 -7.099 -4.149 1.00 83.69 88 PHE A CA 1
ATOM 710 C C . PHE A 1 88 ? -0.939 -6.803 -5.646 1.00 83.69 88 PHE A C 1
ATOM 712 O O . PHE A 1 88 ? -1.851 -6.322 -6.316 1.00 83.69 88 PHE A O 1
ATOM 719 N N . PHE A 1 89 ? 0.251 -7.100 -6.170 1.00 87.62 89 PHE A N 1
ATOM 720 C CA . PHE A 1 89 ? 0.558 -7.077 -7.595 1.00 87.62 89 PHE A CA 1
ATOM 721 C C . PHE A 1 89 ? 0.730 -8.528 -8.052 1.00 87.62 89 PHE A C 1
ATOM 723 O O . PHE A 1 89 ? 1.757 -9.133 -7.761 1.00 87.62 89 PHE A O 1
ATOM 730 N N . GLU A 1 90 ? -0.266 -9.103 -8.722 1.00 86.75 90 GLU A N 1
ATOM 731 C CA . GLU A 1 90 ? -0.235 -10.514 -9.134 1.00 86.75 90 GLU A CA 1
ATOM 732 C C . GLU A 1 90 ? 0.936 -10.813 -10.095 1.00 86.75 90 GLU A C 1
ATOM 734 O O . GLU A 1 90 ? 1.203 -10.059 -11.036 1.00 86.75 90 GLU A O 1
ATOM 739 N N . ASP A 1 91 ? 1.649 -11.920 -9.860 1.00 86.88 91 ASP A N 1
ATOM 740 C CA . ASP A 1 91 ? 2.734 -12.379 -10.737 1.00 86.88 91 ASP A CA 1
ATOM 741 C C . ASP A 1 91 ? 2.207 -12.703 -12.147 1.00 86.88 91 ASP A C 1
ATOM 743 O O . ASP A 1 91 ? 1.153 -13.313 -12.318 1.00 86.88 91 ASP A O 1
ATOM 747 N N . GLY A 1 92 ? 2.950 -12.289 -13.179 1.00 84.06 92 GLY A N 1
ATOM 748 C CA . GLY A 1 92 ? 2.570 -12.479 -14.586 1.00 84.06 92 GLY A CA 1
ATOM 749 C C . GLY A 1 92 ? 1.494 -11.519 -15.116 1.00 84.06 92 GLY A C 1
ATOM 750 O O . GLY A 1 92 ? 1.253 -11.492 -16.323 1.00 84.06 92 GLY A O 1
ATOM 751 N N . VAL A 1 93 ? 0.881 -10.690 -14.266 1.00 86.62 93 VAL A N 1
ATOM 752 C CA . VAL A 1 93 ? -0.101 -9.677 -14.682 1.00 86.62 93 V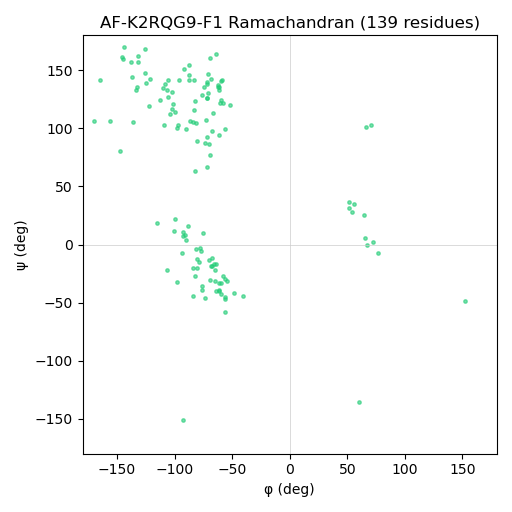AL A CA 1
ATOM 753 C C . VAL A 1 93 ? 0.602 -8.364 -15.055 1.00 86.62 93 VAL A C 1
ATOM 755 O O . VAL A 1 93 ? 1.627 -7.998 -14.485 1.00 86.62 93 VAL A O 1
ATOM 758 N N . ALA A 1 94 ? 0.054 -7.648 -16.044 1.00 82.81 94 ALA A N 1
ATOM 759 C CA . ALA A 1 94 ? 0.474 -6.298 -16.452 1.00 82.81 94 ALA A CA 1
ATOM 760 C C . ALA A 1 94 ? 1.988 -6.115 -16.730 1.00 82.81 94 ALA A C 1
ATOM 762 O O . ALA A 1 94 ? 2.525 -5.027 -16.529 1.00 82.81 94 ALA A O 1
ATOM 763 N N . ASN A 1 95 ? 2.672 -7.161 -17.213 1.00 84.38 95 ASN A N 1
ATOM 764 C CA . ASN A 1 95 ? 4.123 -7.181 -17.462 1.00 84.38 95 ASN A CA 1
ATOM 765 C C . ASN A 1 95 ? 4.974 -6.823 -16.225 1.00 84.38 95 ASN A C 1
ATOM 767 O O . ASN A 1 95 ? 6.022 -6.187 -16.351 1.00 84.38 95 ASN A O 1
ATOM 771 N N . LYS A 1 96 ? 4.525 -7.224 -15.028 1.00 89.38 96 LYS A N 1
ATOM 772 C CA . LYS A 1 96 ? 5.258 -7.062 -13.767 1.00 89.38 96 LYS A CA 1
ATOM 773 C C . LYS A 1 96 ? 6.699 -7.615 -13.882 1.00 89.38 96 LYS A C 1
ATOM 775 O O . LYS A 1 96 ? 6.857 -8.806 -14.142 1.00 89.38 96 LYS A O 1
ATOM 780 N N . PRO A 1 97 ? 7.747 -6.790 -13.678 1.00 89.50 97 PRO A N 1
ATOM 781 C CA . PRO A 1 97 ? 9.134 -7.190 -13.937 1.00 89.50 97 PRO A CA 1
ATOM 782 C C . PRO A 1 97 ? 9.881 -7.816 -12.740 1.00 89.50 97 PRO A C 1
ATOM 784 O O . PRO A 1 97 ? 11.089 -8.015 -12.827 1.00 89.50 97 PRO A O 1
ATOM 787 N N . TRP A 1 98 ? 9.196 -8.113 -11.631 1.00 92.31 98 TRP A N 1
ATOM 788 C CA . TRP A 1 98 ? 9.735 -8.856 -10.480 1.00 92.31 98 TRP A CA 1
ATOM 789 C C . TRP A 1 98 ? 8.760 -9.964 -10.071 1.00 92.31 98 TRP A C 1
ATOM 791 O O . TRP A 1 98 ? 7.563 -9.860 -10.350 1.00 92.31 98 TRP A O 1
ATOM 801 N N . VAL A 1 99 ? 9.258 -10.996 -9.389 1.00 91.44 99 VAL A N 1
ATOM 802 C CA . VAL A 1 99 ? 8.452 -12.137 -8.909 1.00 91.44 99 VAL A CA 1
ATOM 803 C C . VAL A 1 99 ? 8.340 -12.095 -7.386 1.00 91.44 99 VAL A C 1
ATOM 805 O O . VAL A 1 99 ? 9.355 -11.924 -6.712 1.00 91.44 99 VAL A O 1
ATOM 808 N N . ASP A 1 100 ? 7.147 -12.294 -6.814 1.00 88.25 100 ASP A N 1
ATOM 809 C CA . ASP A 1 100 ? 6.928 -12.178 -5.355 1.00 88.25 100 ASP A CA 1
ATOM 810 C C . ASP A 1 100 ? 7.782 -13.153 -4.532 1.00 88.25 100 ASP A C 1
ATOM 812 O O . ASP A 1 100 ? 8.226 -12.829 -3.430 1.00 88.25 100 ASP A O 1
ATOM 816 N N . ALA A 1 101 ? 8.051 -14.335 -5.086 1.00 88.69 101 ALA A N 1
ATOM 817 C CA . ALA A 1 101 ? 8.890 -15.360 -4.472 1.00 88.69 101 ALA A CA 1
ATOM 818 C C . ALA A 1 101 ? 10.409 -15.144 -4.658 1.00 88.69 101 ALA A C 1
ATOM 820 O O . ALA A 1 101 ? 11.194 -15.936 -4.131 1.00 88.69 101 ALA A O 1
ATOM 821 N N . SER A 1 102 ? 10.855 -14.123 -5.405 1.00 89.69 102 SER A N 1
ATOM 822 C CA . SER A 1 102 ? 12.289 -13.878 -5.596 1.00 89.69 102 SER A CA 1
ATOM 823 C C . SER A 1 102 ? 12.920 -13.238 -4.360 1.00 89.69 102 SER A C 1
ATOM 825 O O . SER A 1 102 ? 12.504 -12.175 -3.901 1.00 89.69 102 SER A O 1
ATOM 827 N N . TYR A 1 103 ? 14.018 -13.828 -3.878 1.00 91.62 103 TYR A N 1
ATOM 828 C CA . TYR A 1 103 ? 14.864 -13.221 -2.843 1.00 91.62 103 TYR A CA 1
ATOM 829 C C . TYR A 1 103 ? 15.407 -11.842 -3.266 1.00 91.62 103 TYR A C 1
ATOM 831 O O . TYR A 1 103 ? 15.654 -10.980 -2.426 1.00 91.62 103 TYR A O 1
ATOM 839 N N . ASN A 1 104 ? 15.553 -11.616 -4.576 1.00 94.00 104 ASN A N 1
ATOM 840 C CA . ASN A 1 104 ? 16.054 -10.375 -5.157 1.00 94.00 104 ASN A CA 1
ATOM 841 C C . ASN A 1 104 ? 14.937 -9.466 -5.699 1.00 94.0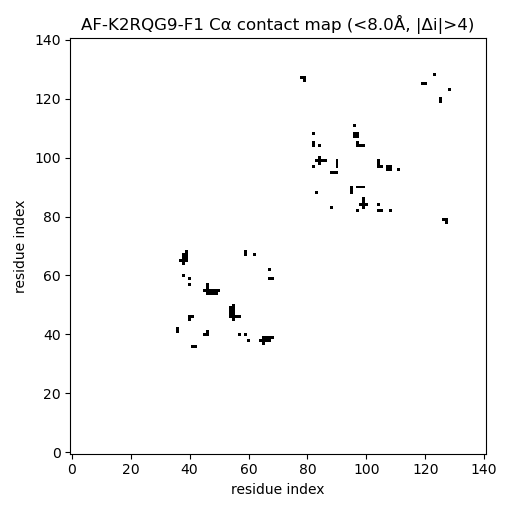0 104 ASN A C 1
ATOM 843 O O . ASN A 1 104 ? 15.253 -8.483 -6.367 1.00 94.00 104 ASN A O 1
ATOM 847 N N . ALA A 1 105 ? 13.657 -9.727 -5.402 1.00 92.44 105 ALA A N 1
ATOM 848 C CA . ALA A 1 105 ? 12.521 -8.964 -5.934 1.00 92.44 105 ALA A CA 1
ATOM 849 C C . ALA A 1 105 ? 12.657 -7.422 -5.832 1.00 92.44 105 ALA A C 1
ATOM 851 O O . ALA A 1 105 ? 12.381 -6.743 -6.825 1.00 92.44 105 ALA A O 1
ATOM 852 N N . PRO A 1 106 ? 13.155 -6.822 -4.723 1.00 91.69 106 PRO A N 1
ATOM 853 C CA . PRO A 1 106 ? 13.373 -5.372 -4.662 1.00 91.69 106 PRO A CA 1
ATOM 854 C C . PRO A 1 106 ? 14.451 -4.876 -5.638 1.00 91.69 106 PRO A C 1
ATOM 856 O O . PRO A 1 106 ? 14.365 -3.756 -6.143 1.00 91.69 106 PRO A O 1
ATOM 859 N N . LYS A 1 107 ? 15.464 -5.709 -5.918 1.00 94.25 107 LYS A N 1
ATOM 860 C CA . LYS A 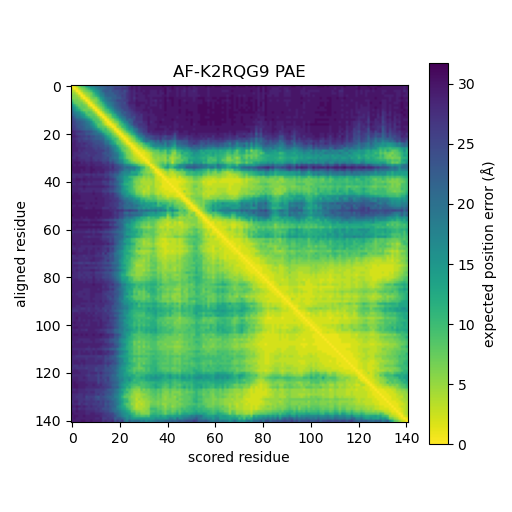1 107 ? 16.515 -5.421 -6.899 1.00 94.25 107 LYS A CA 1
ATOM 861 C C . LYS A 1 107 ? 15.974 -5.554 -8.321 1.00 94.25 107 LYS A C 1
ATOM 863 O O . LYS A 1 107 ? 16.188 -4.646 -9.110 1.00 94.25 107 LYS A O 1
ATOM 868 N N . GLU A 1 108 ? 15.238 -6.622 -8.622 1.00 93.75 108 GLU A N 1
ATOM 869 C CA . GLU A 1 108 ? 14.579 -6.840 -9.922 1.00 93.75 108 GLU A CA 1
ATOM 870 C C . GLU A 1 108 ? 13.655 -5.665 -10.276 1.00 93.75 108 GLU A C 1
ATOM 872 O O . GLU A 1 108 ? 13.761 -5.087 -11.358 1.00 93.75 108 GLU A O 1
ATOM 877 N N . PHE A 1 109 ? 12.830 -5.228 -9.317 1.00 94.00 109 PHE A N 1
ATOM 878 C CA . PHE A 1 109 ? 11.999 -4.033 -9.450 1.00 94.00 109 PHE A CA 1
ATOM 879 C C . PHE A 1 109 ? 12.822 -2.774 -9.781 1.00 94.00 109 PHE A C 1
ATOM 881 O O . PHE A 1 109 ? 12.436 -2.005 -10.663 1.00 94.00 109 PHE A O 1
ATOM 888 N N . PHE A 1 110 ? 13.951 -2.551 -9.100 1.00 94.00 110 PHE A N 1
ATOM 889 C CA . PHE A 1 110 ? 14.784 -1.361 -9.302 1.00 94.00 110 PHE A CA 1
ATOM 890 C C . PHE A 1 110 ? 15.632 -1.405 -10.586 1.00 94.00 110 PHE A C 1
ATOM 892 O O . PHE A 1 110 ? 15.813 -0.377 -11.243 1.00 94.00 110 PHE A O 1
ATOM 899 N N . ASP A 1 111 ? 16.137 -2.576 -10.972 1.00 96.00 111 ASP A N 1
ATOM 900 C CA . ASP A 1 111 ? 16.838 -2.786 -12.241 1.00 96.00 111 ASP A CA 1
ATOM 901 C C . ASP A 1 111 ? 15.890 -2.493 -13.418 1.00 96.00 1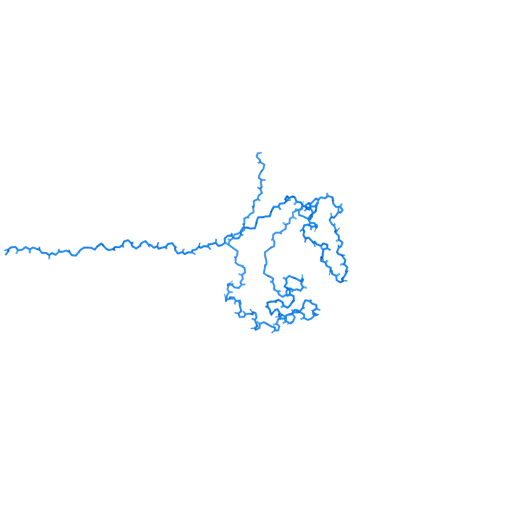11 ASP A C 1
ATOM 903 O O . ASP A 1 111 ? 16.267 -1.818 -14.375 1.00 96.00 111 ASP A O 1
ATOM 907 N N . ALA A 1 112 ? 14.623 -2.902 -13.295 1.00 94.25 112 ALA A N 1
ATOM 908 C CA . ALA A 1 112 ? 13.560 -2.663 -14.266 1.00 94.25 112 ALA A CA 1
ATOM 909 C C . ALA A 1 112 ? 13.001 -1.224 -14.283 1.00 94.25 112 ALA A C 1
ATOM 911 O O . ALA A 1 112 ? 11.991 -0.970 -14.946 1.00 94.25 112 ALA A O 1
ATOM 912 N N . ARG A 1 113 ? 13.633 -0.259 -13.595 1.00 93.44 113 ARG A N 1
ATOM 913 C CA . ARG A 1 113 ? 13.164 1.142 -13.540 1.00 93.44 113 ARG A CA 1
ATOM 914 C C . ARG A 1 113 ? 12.965 1.787 -14.905 1.00 93.44 113 ARG A C 1
ATOM 916 O O . ARG A 1 113 ? 12.059 2.594 -15.043 1.00 93.44 113 ARG A O 1
ATOM 923 N N . GLU A 1 114 ? 13.743 1.411 -15.916 1.00 93.69 114 GLU A N 1
ATOM 924 C CA . GLU A 1 114 ? 13.612 1.982 -17.263 1.00 93.69 114 GLU A CA 1
ATOM 925 C C . GLU A 1 114 ? 12.266 1.609 -17.927 1.00 93.69 114 GLU A C 1
ATOM 927 O O . GLU A 1 114 ? 11.838 2.279 -18.862 1.00 93.69 114 GLU A O 1
ATOM 932 N N . LEU A 1 115 ? 11.560 0.586 -17.418 1.00 90.31 115 LEU A N 1
ATOM 933 C CA . LEU A 1 115 ? 10.211 0.213 -17.860 1.00 90.31 115 LEU A CA 1
ATOM 934 C C . LEU A 1 115 ? 9.115 1.038 -17.170 1.00 90.31 115 LEU A C 1
ATOM 936 O O . LEU A 1 115 ? 8.173 1.474 -17.827 1.00 90.31 115 LEU A O 1
ATOM 940 N N . TRP A 1 116 ? 9.209 1.247 -15.850 1.00 88.31 116 TRP A N 1
ATOM 941 C CA . TRP A 1 116 ? 8.139 1.889 -15.072 1.00 88.31 116 TRP A CA 1
ATOM 942 C C . TRP A 1 116 ? 8.359 3.382 -14.810 1.00 88.31 116 TRP A C 1
ATOM 944 O O . TRP A 1 116 ? 7.385 4.134 -14.782 1.00 88.31 116 TRP A O 1
ATOM 954 N N . LEU A 1 117 ? 9.598 3.855 -14.668 1.00 90.25 117 LEU A N 1
ATOM 955 C CA . LEU A 1 117 ? 9.902 5.258 -14.363 1.00 90.25 117 LEU A CA 1
ATOM 956 C C . LEU A 1 117 ? 9.407 6.234 -15.450 1.00 90.25 117 LEU A C 1
ATOM 958 O O . LEU A 1 117 ? 8.859 7.270 -15.069 1.00 90.25 117 LEU A O 1
ATOM 962 N N . PRO A 1 118 ? 9.492 5.929 -16.766 1.00 92.25 118 PRO A N 1
ATOM 963 C CA . PRO A 1 118 ? 8.921 6.790 -17.808 1.00 92.25 118 PRO A CA 1
ATOM 964 C C . PRO A 1 118 ? 7.387 6.858 -17.798 1.00 92.25 118 PRO A C 1
ATOM 966 O O . PRO A 1 118 ? 6.817 7.779 -18.375 1.00 92.25 118 PRO A O 1
ATOM 969 N N . THR A 1 119 ? 6.705 5.904 -17.150 1.00 88.56 119 THR A N 1
ATOM 970 C CA . THR A 1 119 ? 5.234 5.917 -17.024 1.00 88.56 119 THR A CA 1
ATOM 971 C C . THR A 1 119 ? 4.745 6.885 -15.944 1.00 88.56 119 THR A C 1
ATOM 973 O O . THR A 1 119 ? 3.562 7.224 -15.902 1.00 88.56 119 THR A O 1
ATOM 976 N N . TRP A 1 120 ? 5.638 7.345 -15.060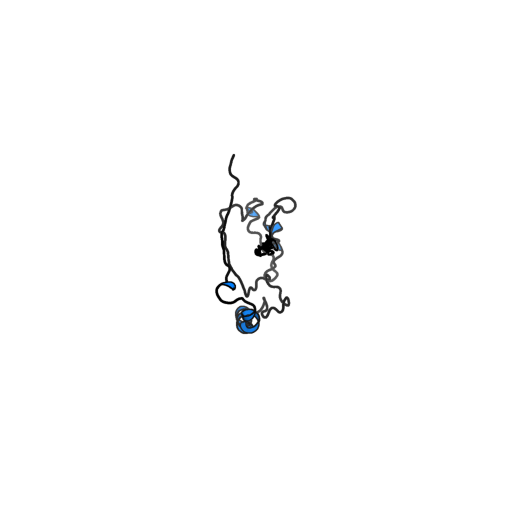 1.00 89.62 120 TRP A N 1
ATOM 977 C CA . TRP A 1 120 ? 5.304 8.275 -13.986 1.00 89.62 120 TRP A CA 1
ATOM 978 C C . TRP A 1 120 ? 5.417 9.724 -14.462 1.00 89.62 120 TRP A C 1
ATOM 980 O O . TRP A 1 120 ? 6.351 10.105 -15.164 1.00 89.62 120 TRP A O 1
ATOM 990 N N . ALA A 1 121 ? 4.494 10.571 -14.010 1.00 87.69 121 ALA A N 1
ATOM 991 C CA . ALA A 1 121 ? 4.491 11.985 -14.367 1.00 87.69 121 ALA A CA 1
ATOM 992 C C . ALA A 1 121 ? 5.739 12.742 -13.855 1.00 87.69 121 ALA A C 1
ATOM 994 O O . ALA A 1 121 ? 6.481 12.288 -12.976 1.00 87.69 121 ALA A O 1
ATOM 995 N N . ASN A 1 122 ? 5.987 13.932 -14.400 1.00 88.38 122 ASN A N 1
ATOM 996 C CA . ASN A 1 122 ? 7.143 14.755 -14.035 1.00 88.38 122 ASN A CA 1
ATOM 997 C C . ASN A 1 122 ? 6.873 15.672 -12.830 1.00 88.38 122 ASN A C 1
ATOM 999 O O . ASN A 1 122 ? 5.737 16.053 -12.550 1.00 88.38 122 ASN A O 1
ATOM 1003 N N . GLY A 1 123 ? 7.943 16.043 -12.120 1.00 85.69 123 GLY A N 1
ATOM 1004 C CA . GLY A 1 123 ? 7.876 16.962 -10.981 1.00 85.69 123 GLY A CA 1
ATOM 1005 C C . GLY A 1 123 ? 6.977 16.450 -9.853 1.00 85.69 123 GLY A C 1
ATOM 1006 O O . GLY A 1 123 ? 7.030 15.279 -9.488 1.00 85.69 123 GLY A O 1
ATOM 1007 N N . THR A 1 124 ? 6.135 17.323 -9.302 1.00 83.88 124 THR A N 1
ATOM 1008 C CA . THR A 1 124 ? 5.205 16.991 -8.208 1.00 83.88 124 THR A CA 1
ATOM 1009 C C . THR A 1 124 ? 4.080 16.038 -8.619 1.00 83.88 124 THR A C 1
ATOM 1011 O O . THR A 1 124 ? 3.504 15.387 -7.752 1.00 83.88 124 THR A O 1
ATOM 1014 N N . ALA A 1 125 ? 3.795 15.884 -9.917 1.00 85.00 125 ALA A N 1
ATOM 1015 C CA . ALA A 1 125 ? 2.680 15.071 -10.406 1.00 85.00 125 ALA A CA 1
ATOM 1016 C C . ALA A 1 125 ? 2.869 13.547 -10.228 1.00 85.00 125 ALA A C 1
ATOM 1018 O O . ALA A 1 125 ? 1.896 12.809 -10.348 1.00 85.00 125 ALA A O 1
ATOM 1019 N N . ARG A 1 126 ? 4.082 13.059 -9.911 1.00 87.81 126 ARG A N 1
ATOM 1020 C CA . ARG A 1 126 ? 4.297 11.658 -9.469 1.00 87.81 126 ARG A CA 1
ATOM 1021 C C . ARG A 1 126 ? 3.982 11.415 -7.991 1.00 87.81 126 ARG A C 1
ATOM 1023 O O . ARG A 1 126 ? 3.967 10.269 -7.557 1.00 87.81 126 ARG A O 1
ATOM 1030 N N . GLY A 1 127 ? 3.797 12.475 -7.205 1.00 88.06 127 GLY A N 1
ATOM 1031 C CA . GLY A 1 127 ? 3.488 12.388 -5.782 1.00 88.06 127 GLY A CA 1
ATOM 1032 C C . GLY A 1 127 ? 1.984 12.391 -5.514 1.00 88.06 127 GLY A C 1
ATOM 1033 O O . GLY A 1 127 ? 1.205 13.015 -6.235 1.00 88.06 127 GLY A O 1
ATOM 1034 N N . MET A 1 128 ? 1.567 11.751 -4.420 1.00 90.75 128 MET A N 1
ATOM 1035 C CA . MET A 1 128 ? 0.205 11.908 -3.910 1.00 90.75 128 MET A CA 1
ATOM 1036 C C . MET A 1 128 ? 0.005 13.346 -3.413 1.00 90.75 128 MET A C 1
ATOM 1038 O O . MET A 1 128 ? 0.598 13.754 -2.417 1.00 90.75 128 MET A O 1
ATOM 1042 N N . THR A 1 129 ? -0.855 14.109 -4.088 1.00 90.31 129 THR A N 1
ATOM 1043 C CA . THR A 1 129 ? -1.209 15.480 -3.688 1.00 90.31 129 THR A CA 1
ATOM 1044 C C . THR A 1 129 ? -2.545 15.478 -2.945 1.00 90.31 129 THR A C 1
ATOM 1046 O O . THR A 1 129 ? -3.587 15.188 -3.531 1.00 90.31 129 THR A O 1
ATOM 1049 N N . VAL A 1 130 ? -2.534 15.815 -1.652 1.00 90.69 130 VAL A N 1
ATOM 1050 C CA . VAL A 1 130 ? -3.730 15.805 -0.790 1.00 90.69 130 VAL A CA 1
ATOM 1051 C C . VAL A 1 130 ? -4.229 17.231 -0.550 1.00 90.69 130 VAL A C 1
ATOM 1053 O O . VAL A 1 130 ? -3.582 18.011 0.141 1.00 90.69 130 VAL A O 1
ATOM 1056 N N . ARG A 1 131 ? -5.408 17.575 -1.088 1.00 92.62 131 ARG A N 1
ATOM 1057 C CA . ARG A 1 131 ? -6.025 18.906 -0.903 1.00 92.62 131 ARG A CA 1
ATOM 1058 C C . ARG A 1 131 ? -6.663 19.097 0.476 1.00 92.62 131 ARG A C 1
ATOM 1060 O O . ARG A 1 131 ? -6.617 20.192 1.025 1.00 92.62 131 ARG A O 1
ATOM 1067 N N . SER A 1 132 ? -7.319 18.068 1.009 1.00 93.44 132 SER A N 1
ATOM 1068 C CA . SER A 1 132 ? -7.943 18.109 2.336 1.00 93.44 132 SER A CA 1
ATOM 1069 C C . SER A 1 132 ? -8.294 16.710 2.825 1.00 93.44 132 SER A C 1
ATOM 1071 O O . SER A 1 132 ? -8.841 15.924 2.053 1.00 93.44 132 SER A O 1
ATOM 1073 N N . VAL A 1 133 ? -8.108 16.454 4.117 1.00 92.75 133 VAL A N 1
ATOM 1074 C CA . VAL A 1 133 ? -8.707 15.314 4.821 1.00 92.75 133 VAL A CA 1
ATOM 1075 C C . VAL A 1 133 ? -9.827 15.847 5.711 1.00 92.75 133 VAL A C 1
ATOM 1077 O O . VAL A 1 133 ? -9.644 16.843 6.409 1.00 92.75 133 VAL A O 1
ATOM 1080 N N . LYS A 1 134 ? -10.998 15.208 5.675 1.00 92.19 134 LYS A N 1
ATOM 1081 C CA . LYS A 1 134 ? -12.132 15.506 6.560 1.00 92.19 134 LYS A CA 1
ATOM 1082 C C . LYS A 1 134 ? -12.677 14.193 7.103 1.00 92.19 134 LYS A C 1
ATOM 1084 O O . LYS A 1 134 ? -12.867 13.250 6.342 1.00 92.19 134 LYS A O 1
ATOM 1089 N N . MET A 1 135 ? -12.912 14.143 8.408 1.00 89.19 135 MET A N 1
ATOM 1090 C CA . MET A 1 135 ? -13.438 12.973 9.103 1.00 89.19 135 MET A CA 1
ATOM 1091 C C . MET A 1 135 ? -14.566 13.423 10.024 1.00 89.19 135 MET A C 1
ATOM 1093 O O . MET A 1 135 ? -14.442 14.433 10.714 1.00 89.19 135 MET A O 1
ATOM 1097 N N . TRP A 1 136 ? -15.665 12.675 10.020 1.00 87.69 136 TRP A N 1
ATOM 1098 C CA . TRP A 1 136 ? -16.864 12.988 10.788 1.00 87.69 136 TRP A CA 1
ATOM 1099 C C . TRP A 1 136 ? -17.246 11.806 11.668 1.00 87.69 136 TRP A C 1
ATOM 1101 O O . TRP A 1 136 ? -17.065 10.648 11.294 1.00 87.69 136 TRP A O 1
ATOM 1111 N N . LYS A 1 137 ? -17.819 12.113 12.829 1.00 85.75 137 LYS A N 1
ATOM 1112 C CA . LYS A 1 137 ? -18.431 11.153 13.744 1.00 85.75 137 LYS A CA 1
ATOM 1113 C C . LYS A 1 137 ? -19.859 11.614 14.000 1.00 85.75 137 LYS A C 1
ATOM 1115 O O . LYS A 1 137 ? -20.086 12.809 14.173 1.00 85.75 137 LYS A O 1
ATOM 1120 N N . GLN A 1 138 ? -20.808 10.682 14.037 1.00 86.31 138 GLN A N 1
ATOM 1121 C CA . GLN A 1 138 ? -22.179 10.997 14.430 1.00 86.31 138 GLN A CA 1
ATOM 1122 C C . GLN A 1 138 ? -22.181 11.536 15.869 1.00 86.31 138 GLN A C 1
ATOM 1124 O O . GLN A 1 138 ? -21.688 10.877 16.789 1.00 86.31 138 GLN A O 1
ATOM 1129 N N . GLY A 1 139 ? -22.692 12.755 16.046 1.00 84.44 139 GLY A N 1
ATOM 1130 C CA . GLY A 1 139 ? -22.888 13.349 17.366 1.00 84.44 139 GLY A CA 1
ATOM 1131 C C . GLY A 1 139 ? -23.996 12.634 18.140 1.00 84.44 139 GLY A C 1
ATOM 1132 O O . GLY A 1 139 ? -24.843 11.963 17.549 1.00 84.44 139 GLY A O 1
ATOM 1133 N N . ARG A 1 140 ? -24.004 12.800 19.466 1.00 77.00 140 ARG A N 1
ATOM 1134 C CA . ARG A 1 140 ? -25.227 12.571 20.244 1.00 77.00 140 ARG A CA 1
ATOM 1135 C C . ARG A 1 140 ? -26.161 13.757 19.998 1.00 77.00 140 ARG A C 1
ATOM 1137 O O . ARG A 1 140 ? -25.678 14.888 19.969 1.00 77.00 140 ARG A O 1
ATOM 1144 N N . CYS A 1 141 ? -27.436 13.461 19.765 1.00 65.19 141 CYS A N 1
ATOM 1145 C CA . CYS A 1 141 ? -28.514 14.447 19.779 1.00 65.19 141 CYS A CA 1
ATOM 1146 C C . CYS A 1 141 ? -28.794 14.901 21.217 1.00 65.19 141 CYS A C 1
ATOM 1148 O O . CYS A 1 141 ? -28.543 14.078 22.130 1.00 65.19 141 CYS A O 1
#

Organism: Macrophomina phaseolina (strain MS6) (NCBI:txid1126212)

Solvent-accessible surface area (backbone atoms only — not comparable to full-atom values): 10200 Å² total; per-residue (Å²): 132,89,83,90,88,87,79,91,81,90,85,81,76,90,75,71,80,73,83,71,85,80,72,74,80,78,83,78,85,81,82,80,90,74,90,88,64,80,34,43,53,66,67,68,46,53,62,72,53,56,63,95,82,40,72,49,79,73,90,51,70,85,71,78,50,46,54,42,87,72,76,57,93,78,82,92,84,86,84,90,86,76,80,67,59,80,66,84,61,54,74,83,43,95,77,52,72,43,48,60,86,43,94,54,26,70,54,37,41,57,73,44,35,83,72,55,56,78,75,48,54,68,80,72,68,60,51,91,82,81,92,76,88,86,86,87,73,90,73,85,133

Secondary structure (DSSP, 8-state):
---------------PPP----------------SS-SSHHHHTTGGG--BTTBPPP-SSGGG--TTTTTTS----------S--SSSS-TTSTT-SS-TT-TTHHHHHHHTHHHHGGGSPSGGGGS----------PPP-

Mean predicted aligned error: 13.87 Å

pLDDT: mean 75.82, std 18.9, range [30.92, 96.0]

Foldseek 3Di:
DDDDDDDDDDDDDDPDPPPPDPPVPPPDDDDDPDDDDQAVCVVVVQQVQQDVNDGDDDPCVVVSDRDPPVPDDDDDDDDDDDLDLRCPDPPPPPPQQAHSPDPCSVVSRVVCCVVCVVVADDDCRNDDDDPDDDDDDDDDD